Protein AF-A0A2E0M3N0-F1 (afdb_monomer_lite)

pLDDT: mean 85.51, std 13.56, range [45.44, 98.25]

Sequence (105 aa):
MYSADLKRVWWEYHLQNPQVYELVEKFTWEVIESGRTSYSINSIFERIRWHSEIETDGVEFKLSNNHRAYYARLFMHYHPEHQGFFKTKPTKDEIQTRKEIAHAQ

Structure (mmCIF, N/CA/C/O backbone):
data_AF-A0A2E0M3N0-F1
#
_entry.id   AF-A0A2E0M3N0-F1
#
loop_
_atom_site.group_PDB
_atom_site.id
_atom_site.type_symbol
_atom_site.label_atom_id
_atom_site.label_alt_id
_atom_site.label_comp_id
_atom_site.label_asym_id
_atom_site.label_entity_id
_atom_site.label_seq_id
_atom_site.pdbx_PDB_ins_code
_atom_site.Cartn_x
_atom_site.Cartn_y
_atom_site.Cartn_z
_atom_site.occupancy
_atom_site.B_iso_or_equiv
_atom_site.auth_seq_id
_atom_site.auth_comp_id
_atom_site.auth_asym_id
_atom_site.auth_atom_id
_atom_site.pdbx_PDB_model_num
ATOM 1 N N . MET A 1 1 ? 0.998 20.755 -11.989 1.00 45.44 1 MET A N 1
ATOM 2 C CA . MET A 1 1 ? 0.607 19.812 -13.052 1.00 45.44 1 MET A CA 1
ATOM 3 C C . MET A 1 1 ? 1.389 18.519 -12.848 1.00 45.44 1 MET A C 1
ATOM 5 O O . MET A 1 1 ? 2.484 18.473 -13.361 1.00 45.44 1 MET A O 1
ATOM 9 N N . TYR A 1 2 ? 0.953 17.573 -11.994 1.00 54.06 2 TYR A N 1
ATOM 10 C CA . TYR A 1 2 ? 1.733 16.329 -11.750 1.00 54.06 2 TYR A CA 1
ATOM 11 C C . TYR A 1 2 ? 0.962 15.137 -11.128 1.00 54.06 2 TYR A C 1
ATOM 13 O O . TYR A 1 2 ? 1.560 14.095 -10.894 1.00 54.06 2 TYR A O 1
ATOM 21 N N . SER A 1 3 ? -0.323 15.240 -10.780 1.00 56.03 3 SER A N 1
ATOM 22 C CA . SER A 1 3 ? -1.021 14.204 -9.989 1.00 56.03 3 SER A CA 1
ATOM 23 C C . SER A 1 3 ? -1.763 13.153 -10.823 1.00 56.03 3 SER A C 1
ATOM 25 O O . SER A 1 3 ? -1.617 11.962 -10.542 1.00 56.03 3 SER A O 1
ATOM 27 N N . ALA A 1 4 ? -2.455 13.563 -11.891 1.00 61.50 4 ALA A N 1
ATOM 28 C CA . ALA A 1 4 ? -3.070 12.646 -12.858 1.00 61.50 4 ALA A CA 1
ATOM 29 C C . ALA A 1 4 ? -2.033 11.694 -13.486 1.00 61.50 4 ALA A C 1
ATOM 31 O O . ALA A 1 4 ? -2.294 10.500 -13.655 1.00 61.50 4 ALA A O 1
ATOM 32 N N . ASP A 1 5 ? -0.821 12.200 -13.725 1.00 81.38 5 ASP A N 1
ATOM 33 C CA . ASP A 1 5 ? 0.288 11.415 -14.263 1.00 81.38 5 ASP A CA 1
ATOM 34 C C . ASP A 1 5 ? 0.724 10.304 -13.302 1.00 81.38 5 ASP A C 1
ATOM 36 O O . ASP A 1 5 ? 0.984 9.187 -13.735 1.00 81.38 5 ASP A O 1
ATOM 40 N N . LEU A 1 6 ? 0.730 10.545 -11.985 1.00 84.81 6 LEU A N 1
ATOM 41 C CA . LEU A 1 6 ? 1.154 9.532 -11.009 1.00 84.81 6 LEU A CA 1
ATOM 42 C C . LEU A 1 6 ? 0.195 8.345 -10.936 1.00 84.81 6 LEU A C 1
ATOM 44 O O . LEU A 1 6 ? 0.651 7.213 -10.784 1.00 84.81 6 LEU A O 1
ATOM 48 N N . LYS A 1 7 ? -1.119 8.588 -11.028 1.00 87.81 7 LYS A N 1
ATOM 49 C CA . LYS A 1 7 ? -2.108 7.501 -11.052 1.00 87.81 7 LYS A CA 1
ATOM 50 C C . LYS A 1 7 ? -1.949 6.665 -12.319 1.00 87.81 7 LYS A C 1
ATOM 52 O O . LYS A 1 7 ? -1.985 5.442 -12.239 1.00 87.81 7 LYS A O 1
ATOM 57 N N . ARG A 1 8 ? -1.748 7.316 -13.468 1.00 90.50 8 ARG A N 1
ATOM 58 C CA . ARG A 1 8 ? -1.531 6.636 -14.749 1.00 90.50 8 ARG A CA 1
ATOM 59 C C . ARG A 1 8 ? -0.244 5.811 -14.744 1.00 90.50 8 ARG A C 1
ATOM 61 O O . ARG A 1 8 ? -0.300 4.627 -15.049 1.00 90.50 8 ARG A O 1
ATOM 68 N N . VAL A 1 9 ? 0.873 6.405 -14.322 1.00 90.50 9 VAL A N 1
ATOM 69 C CA . VAL A 1 9 ? 2.173 5.721 -14.199 1.00 90.50 9 VAL A CA 1
ATOM 70 C C . VAL A 1 9 ? 2.073 4.519 -13.261 1.00 90.50 9 VAL A C 1
ATOM 72 O O . VAL A 1 9 ? 2.573 3.443 -13.578 1.00 90.50 9 VAL A O 1
ATOM 75 N N . TRP A 1 10 ? 1.388 4.672 -12.124 1.00 93.06 10 TRP A N 1
ATOM 76 C CA . TRP A 1 10 ? 1.136 3.551 -11.223 1.00 93.06 10 TRP A CA 1
ATOM 77 C C . TRP A 1 10 ? 0.306 2.449 -11.888 1.00 93.06 10 TRP A C 1
ATOM 79 O O . TRP A 1 10 ? 0.639 1.278 -11.737 1.00 93.06 10 TRP A O 1
ATOM 89 N N . TRP A 1 11 ? -0.759 2.807 -12.608 1.00 93.81 11 TRP A N 1
ATOM 90 C CA . TRP A 1 11 ? -1.639 1.833 -13.250 1.00 93.81 11 TRP A CA 1
ATOM 91 C C . TRP A 1 11 ? -0.912 1.031 -14.331 1.00 93.81 11 TRP A C 1
ATOM 93 O O . TRP A 1 11 ? -0.994 -0.192 -14.345 1.00 93.81 11 TRP A O 1
ATOM 103 N N . GLU A 1 12 ? -0.132 1.702 -15.181 1.00 94.19 12 GLU A N 1
ATOM 104 C CA . GLU A 1 12 ? 0.713 1.050 -16.189 1.00 94.19 12 GLU A CA 1
ATOM 105 C C . GLU A 1 12 ? 1.719 0.093 -15.531 1.00 94.19 12 GLU A C 1
ATOM 107 O O . GLU A 1 12 ? 1.849 -1.058 -15.950 1.00 94.19 12 GLU A O 1
ATOM 112 N N . TYR A 1 13 ? 2.363 0.523 -14.441 1.00 93.31 13 TYR A N 1
ATOM 113 C CA . TYR A 1 13 ? 3.257 -0.333 -13.663 1.00 93.31 13 TYR A CA 1
ATOM 114 C C . TYR A 1 13 ? 2.533 -1.544 -13.055 1.00 93.31 13 TYR A C 1
ATOM 116 O O . TYR A 1 13 ? 3.055 -2.655 -13.104 1.00 93.31 13 TYR A O 1
ATOM 124 N N . HIS A 1 14 ? 1.343 -1.344 -12.486 1.00 94.12 14 HIS A N 1
ATOM 125 C CA . HIS A 1 14 ? 0.546 -2.407 -11.876 1.00 94.12 14 HIS A CA 1
ATOM 126 C C . HIS A 1 14 ? 0.134 -3.467 -12.902 1.00 94.12 14 HIS A C 1
ATOM 128 O O . HIS A 1 14 ? 0.294 -4.654 -12.635 1.00 94.12 14 HIS A O 1
ATOM 134 N N . LEU A 1 15 ? -0.310 -3.053 -14.093 1.00 93.50 15 LEU A N 1
ATOM 135 C CA . LEU A 1 15 ? -0.673 -3.974 -15.174 1.00 93.50 15 LEU A CA 1
ATOM 136 C C . LEU A 1 15 ? 0.512 -4.826 -15.651 1.00 93.50 15 LEU A C 1
ATOM 138 O O . LEU A 1 15 ? 0.324 -5.977 -16.033 1.00 93.50 15 LEU A O 1
ATOM 142 N N . GLN A 1 16 ? 1.727 -4.277 -15.621 1.00 92.56 16 GLN A N 1
ATOM 143 C CA . GLN A 1 16 ? 2.947 -5.013 -15.967 1.00 92.56 16 GLN A CA 1
ATOM 144 C C . GLN A 1 16 ? 3.454 -5.910 -14.829 1.00 92.56 16 GLN A C 1
ATOM 146 O O . GLN A 1 16 ? 4.205 -6.846 -15.083 1.00 92.56 16 GLN A O 1
ATOM 151 N N . ASN A 1 17 ? 3.070 -5.625 -13.581 1.00 91.56 17 ASN A N 1
ATOM 152 C CA . ASN A 1 17 ? 3.575 -6.297 -12.382 1.00 91.56 17 ASN A CA 1
ATOM 153 C C . ASN A 1 17 ? 2.418 -6.682 -11.434 1.00 91.56 17 ASN A C 1
ATOM 155 O O . ASN A 1 17 ? 2.385 -6.211 -10.290 1.00 91.56 17 ASN A O 1
ATOM 159 N N . PRO A 1 18 ? 1.456 -7.522 -11.869 1.00 93.00 18 PRO A N 1
ATOM 160 C CA . PRO A 1 18 ? 0.286 -7.874 -11.056 1.00 93.00 18 PRO A CA 1
ATOM 161 C C . PRO A 1 18 ? 0.665 -8.571 -9.739 1.00 93.00 18 PRO A C 1
ATOM 163 O O . PRO A 1 18 ? 0.028 -8.329 -8.716 1.00 93.00 18 PRO A O 1
ATOM 166 N N . GLN A 1 19 ? 1.774 -9.319 -9.731 1.00 91.94 19 GLN A N 1
ATOM 167 C CA . GLN A 1 19 ? 2.326 -10.005 -8.554 1.00 91.94 19 GLN A CA 1
ATOM 168 C C . GLN A 1 19 ? 2.615 -9.064 -7.375 1.00 91.94 19 GLN A C 1
ATOM 170 O O . GLN A 1 19 ? 2.528 -9.464 -6.217 1.00 91.94 19 GLN A O 1
ATOM 175 N N . VAL A 1 20 ? 2.908 -7.784 -7.638 1.00 93.31 20 VAL A N 1
ATOM 176 C CA . VAL A 1 20 ? 3.079 -6.796 -6.563 1.00 93.31 20 VAL A CA 1
ATOM 177 C C . VAL A 1 20 ? 1.787 -6.652 -5.763 1.00 93.31 20 VAL A C 1
ATOM 179 O O . VAL A 1 20 ? 1.842 -6.556 -4.539 1.00 93.31 20 VAL A O 1
ATOM 182 N N . TYR A 1 21 ? 0.626 -6.650 -6.426 1.00 96.19 21 TYR A N 1
ATOM 183 C CA . TYR A 1 21 ? -0.655 -6.598 -5.725 1.00 96.19 21 TYR A CA 1
ATOM 184 C C . TYR A 1 21 ? -0.942 -7.894 -4.970 1.00 96.19 21 TYR A C 1
ATOM 186 O O . TYR A 1 21 ? -1.367 -7.819 -3.823 1.00 96.19 21 TYR A O 1
ATOM 194 N N . GLU A 1 22 ? -0.651 -9.054 -5.560 1.00 95.00 22 GLU A N 1
ATOM 195 C CA . GLU A 1 22 ? -0.821 -10.354 -4.892 1.00 95.00 22 GLU A CA 1
ATOM 196 C C . GLU A 1 22 ? -0.041 -10.404 -3.569 1.00 95.00 22 GLU A C 1
ATOM 198 O O . GLU A 1 22 ? -0.571 -10.815 -2.538 1.00 95.00 22 GLU A O 1
ATOM 203 N N . LEU A 1 23 ? 1.197 -9.895 -3.561 1.00 95.19 23 LEU A N 1
ATOM 204 C CA . LEU A 1 23 ? 2.008 -9.792 -2.347 1.00 95.19 23 LEU A CA 1
ATOM 205 C C . LEU A 1 23 ? 1.465 -8.751 -1.359 1.00 95.19 23 LEU A C 1
ATOM 207 O O . LEU A 1 23 ? 1.470 -8.997 -0.150 1.00 95.19 23 LEU A O 1
ATOM 211 N N . VAL A 1 24 ? 0.981 -7.600 -1.845 1.00 97.06 24 VAL A N 1
ATOM 212 C CA . VAL A 1 24 ? 0.303 -6.610 -0.989 1.00 97.06 24 VAL A CA 1
ATOM 213 C C . VAL A 1 24 ? -0.892 -7.254 -0.299 1.00 97.06 24 VAL A C 1
ATOM 215 O O . VAL A 1 24 ? -1.007 -7.150 0.919 1.00 97.06 24 VAL A O 1
ATOM 218 N N . GLU A 1 25 ? -1.761 -7.920 -1.049 1.00 97.88 25 GLU A N 1
ATOM 219 C CA . GLU A 1 25 ? -2.973 -8.553 -0.540 1.00 97.88 25 GLU A CA 1
ATOM 220 C C . GLU A 1 25 ? -2.638 -9.657 0.464 1.00 97.88 25 GLU A C 1
ATOM 222 O O . GLU A 1 25 ? -3.110 -9.600 1.600 1.00 97.88 25 GLU A O 1
ATOM 227 N N . LYS A 1 26 ? -1.736 -10.578 0.104 1.00 97.19 26 LYS A N 1
ATOM 228 C CA . LYS A 1 26 ? -1.259 -11.649 0.988 1.00 97.19 26 LYS A CA 1
ATOM 229 C C . LYS A 1 26 ? -0.764 -11.107 2.327 1.00 97.19 26 LYS A C 1
ATOM 231 O O . LYS A 1 26 ? -1.256 -11.498 3.382 1.00 97.19 26 LYS A O 1
ATOM 236 N N . PHE A 1 27 ? 0.183 -10.171 2.308 1.00 97.06 27 PHE A N 1
ATOM 237 C CA . PHE A 1 27 ? 0.746 -9.641 3.550 1.00 97.06 27 PHE A CA 1
ATOM 238 C C . PHE A 1 27 ? -0.236 -8.771 4.328 1.00 97.06 27 PHE A C 1
ATOM 240 O O . PHE A 1 27 ? -0.085 -8.625 5.540 1.00 97.06 27 PHE A O 1
ATOM 247 N N . THR A 1 28 ? -1.233 -8.191 3.665 1.00 98.12 28 THR A N 1
ATOM 248 C CA . THR A 1 28 ? -2.305 -7.467 4.348 1.00 98.12 28 THR A CA 1
ATOM 249 C C . THR A 1 28 ? -3.204 -8.428 5.116 1.00 98.12 28 THR A C 1
ATOM 251 O O . THR A 1 28 ? -3.492 -8.163 6.283 1.00 98.12 28 THR A O 1
ATOM 254 N N . TRP A 1 29 ? -3.571 -9.562 4.517 1.00 98.25 29 TRP A N 1
ATOM 255 C CA . TRP A 1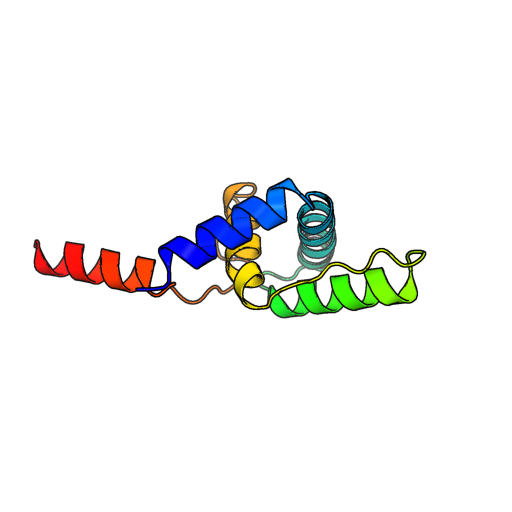 29 ? -4.348 -10.603 5.191 1.00 98.25 29 TRP A CA 1
ATOM 256 C C . TRP A 1 29 ? -3.633 -11.160 6.412 1.00 98.25 29 TRP A C 1
ATOM 258 O O . TRP A 1 29 ? -4.223 -11.180 7.484 1.00 98.25 29 TRP A O 1
ATOM 268 N N . GLU A 1 30 ? -2.342 -11.469 6.313 1.00 97.69 30 GLU A N 1
ATOM 269 C CA . GLU A 1 30 ? -1.574 -11.936 7.476 1.00 97.69 30 GLU A CA 1
ATOM 270 C C . GLU A 1 30 ? -1.590 -10.922 8.640 1.00 97.69 30 GLU A C 1
ATOM 272 O O . GLU A 1 30 ? -1.619 -11.278 9.819 1.00 97.69 30 GLU A O 1
ATOM 277 N N . VAL A 1 31 ? -1.596 -9.624 8.323 1.00 97.56 31 VAL A N 1
ATOM 278 C CA . VAL A 1 31 ? -1.702 -8.559 9.327 1.00 97.56 31 VAL A CA 1
ATOM 279 C C . VAL A 1 31 ? -3.118 -8.492 9.912 1.00 97.56 31 VAL A C 1
ATOM 281 O O . VAL A 1 31 ? -3.249 -8.316 11.126 1.00 97.56 31 VAL A O 1
ATOM 284 N N . ILE A 1 32 ? -4.164 -8.647 9.099 1.00 97.44 32 ILE A N 1
ATOM 285 C CA . ILE A 1 32 ? -5.565 -8.691 9.554 1.00 97.44 32 ILE A CA 1
ATOM 286 C C . ILE A 1 32 ? -5.794 -9.902 10.466 1.00 97.44 32 ILE A C 1
ATOM 288 O O . ILE A 1 32 ? -6.312 -9.748 11.572 1.00 97.44 32 ILE A O 1
ATOM 292 N N . GLU A 1 33 ? -5.334 -11.082 10.056 1.00 97.56 33 GLU A N 1
ATOM 293 C CA . GLU A 1 33 ? -5.431 -12.338 10.808 1.00 97.56 33 GLU A CA 1
ATOM 294 C C . GLU A 1 33 ? -4.665 -12.282 12.137 1.00 97.56 33 GLU A C 1
ATOM 296 O O . GLU A 1 33 ? -5.070 -12.909 13.114 1.00 97.56 33 GLU A O 1
ATOM 301 N N . SER A 1 34 ? -3.619 -11.452 12.231 1.00 97.19 34 SER A N 1
ATOM 302 C CA . SER A 1 34 ? -2.936 -11.169 13.504 1.00 97.19 34 SER A CA 1
ATOM 303 C C . SER A 1 34 ? -3.763 -10.331 14.499 1.00 97.19 34 SER A C 1
ATOM 305 O O . SER A 1 34 ? -3.296 -10.042 15.602 1.00 97.19 34 SER A O 1
ATOM 307 N N . GLY A 1 35 ? -4.976 -9.906 14.126 1.00 96.88 35 GLY A N 1
ATOM 308 C CA . GLY A 1 35 ? -5.896 -9.133 14.964 1.00 96.88 35 GLY A CA 1
ATOM 309 C C . GLY A 1 35 ? -5.685 -7.617 14.915 1.00 96.88 35 GLY A C 1
ATOM 310 O O . GLY A 1 35 ? -6.244 -6.884 15.735 1.00 96.88 35 GLY A O 1
ATOM 311 N N . ARG A 1 36 ? -4.874 -7.104 13.981 1.00 95.50 36 ARG A N 1
ATOM 312 C CA . ARG A 1 36 ? -4.677 -5.654 13.832 1.00 95.50 36 ARG A CA 1
ATOM 313 C C . ARG A 1 36 ? -5.853 -5.032 13.091 1.00 95.50 36 ARG A C 1
ATOM 315 O O . ARG A 1 36 ? -6.304 -5.538 12.076 1.00 95.50 36 ARG A O 1
ATOM 322 N N . THR A 1 37 ? -6.289 -3.870 13.564 1.00 93.50 37 THR A N 1
ATOM 323 C CA . THR A 1 37 ? -7.413 -3.117 12.982 1.00 93.50 37 THR A CA 1
ATOM 324 C C . THR A 1 37 ? -6.974 -1.991 12.047 1.00 93.50 37 THR A C 1
ATOM 326 O O . THR A 1 37 ? -7.789 -1.420 11.330 1.00 93.50 37 THR A O 1
ATOM 329 N N . SER A 1 38 ? -5.685 -1.643 12.050 1.00 95.00 38 SER A N 1
ATOM 330 C CA . SER A 1 38 ? -5.098 -0.721 11.078 1.00 95.00 38 SER A CA 1
ATOM 331 C C . SER A 1 38 ? -3.614 -0.994 10.891 1.00 95.00 38 SER A C 1
ATOM 333 O O . SER A 1 38 ? -2.938 -1.476 11.810 1.00 95.00 38 SER A O 1
ATOM 335 N N . TYR A 1 39 ? -3.094 -0.656 9.713 1.00 96.19 39 TYR A N 1
ATOM 336 C CA . TYR A 1 39 ? -1.684 -0.851 9.409 1.00 96.19 39 TYR A CA 1
ATOM 337 C C . TYR A 1 39 ? -1.140 0.153 8.392 1.00 96.19 39 TYR A C 1
ATOM 339 O O . TYR A 1 39 ? -1.869 0.926 7.766 1.00 96.19 39 TYR A O 1
ATOM 347 N N . SER A 1 40 ? 0.185 0.178 8.263 1.00 95.06 40 SER A N 1
ATOM 348 C CA . SER A 1 40 ? 0.887 1.060 7.336 1.00 95.06 40 SER A CA 1
ATOM 349 C C . SER A 1 40 ? 1.191 0.322 6.042 1.00 95.06 40 SER A C 1
ATOM 351 O O . SER A 1 40 ? 1.909 -0.676 6.046 1.00 95.06 40 SER A O 1
ATOM 353 N N . ILE A 1 41 ? 0.734 0.866 4.912 1.00 96.06 41 ILE A N 1
ATOM 354 C CA . ILE A 1 41 ? 1.101 0.331 3.595 1.00 96.06 41 ILE A CA 1
ATOM 355 C C . ILE A 1 41 ? 2.614 0.409 3.344 1.00 96.06 41 ILE A C 1
ATOM 357 O O . ILE A 1 41 ? 3.164 -0.396 2.602 1.00 96.06 41 ILE A O 1
ATOM 361 N N . ASN A 1 42 ? 3.317 1.337 4.006 1.00 95.00 42 ASN A N 1
ATOM 362 C CA . ASN A 1 42 ? 4.776 1.393 3.941 1.00 95.00 42 ASN A CA 1
ATOM 363 C C . ASN A 1 42 ? 5.396 0.111 4.502 1.00 95.00 42 ASN A C 1
ATOM 365 O O . ASN A 1 42 ? 6.297 -0.429 3.879 1.00 95.00 42 ASN A O 1
ATOM 369 N N . SER A 1 43 ? 4.889 -0.390 5.632 1.00 95.19 43 SER A N 1
ATOM 370 C CA . SER A 1 43 ? 5.398 -1.610 6.267 1.00 95.19 43 SER A CA 1
ATOM 371 C C . SER A 1 43 ? 5.169 -2.844 5.394 1.00 95.19 43 SER A C 1
ATOM 373 O O . SER A 1 43 ? 6.062 -3.677 5.286 1.00 95.19 43 SER A O 1
ATOM 375 N N . ILE A 1 44 ? 4.022 -2.921 4.708 1.00 96.38 44 ILE A N 1
ATOM 376 C CA . ILE A 1 44 ? 3.762 -3.966 3.707 1.00 96.38 44 ILE A CA 1
ATOM 377 C C . ILE A 1 44 ? 4.777 -3.876 2.562 1.00 96.38 44 ILE A C 1
ATOM 379 O O . ILE A 1 44 ? 5.381 -4.875 2.198 1.00 96.38 4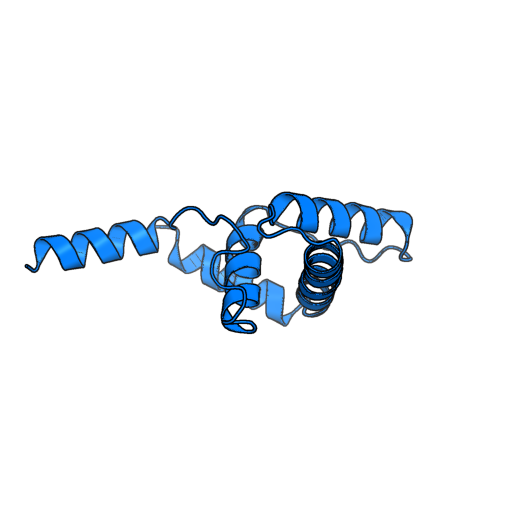4 ILE A O 1
ATOM 383 N N . PHE A 1 45 ? 5.033 -2.677 2.036 1.00 94.62 45 PHE A N 1
ATOM 384 C CA . PHE A 1 45 ? 6.000 -2.479 0.953 1.00 94.62 45 PHE A CA 1
ATOM 385 C C . PHE A 1 45 ? 7.434 -2.823 1.344 1.00 94.62 45 PHE A C 1
ATOM 387 O O . PHE A 1 45 ? 8.140 -3.424 0.540 1.00 94.62 45 PHE A O 1
ATOM 394 N N . GLU A 1 4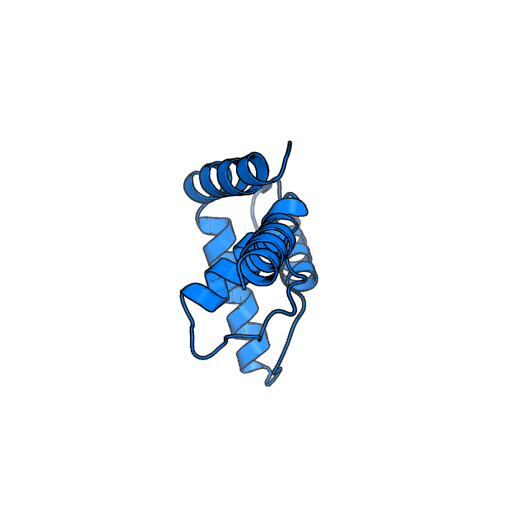6 ? 7.871 -2.458 2.552 1.00 93.81 46 GLU A N 1
ATOM 395 C CA . GLU A 1 46 ? 9.191 -2.880 3.028 1.00 93.81 46 GLU A CA 1
ATOM 396 C C . GLU A 1 46 ? 9.260 -4.406 3.137 1.00 93.81 46 GLU A C 1
ATOM 398 O O . GLU A 1 46 ? 10.244 -4.998 2.712 1.00 93.81 46 GLU A O 1
ATOM 403 N N . ARG A 1 47 ? 8.194 -5.065 3.611 1.00 93.12 47 ARG A N 1
ATOM 404 C CA . ARG A 1 47 ? 8.135 -6.531 3.654 1.00 93.12 47 ARG A CA 1
ATOM 405 C C . ARG A 1 47 ? 8.235 -7.166 2.265 1.00 93.12 47 ARG A C 1
ATOM 407 O O . ARG A 1 47 ? 8.933 -8.161 2.117 1.00 93.12 47 ARG A O 1
ATOM 414 N N . ILE A 1 48 ? 7.589 -6.585 1.253 1.00 92.06 48 ILE A N 1
ATOM 415 C CA . ILE A 1 48 ? 7.705 -7.052 -0.139 1.00 92.06 48 ILE A CA 1
ATOM 416 C C . ILE A 1 48 ? 9.143 -6.929 -0.639 1.00 92.06 48 ILE A C 1
ATOM 418 O O . ILE A 1 48 ? 9.617 -7.849 -1.298 1.00 92.06 48 ILE A O 1
ATOM 422 N N . ARG A 1 49 ? 9.847 -5.837 -0.318 1.00 88.56 49 ARG A N 1
ATOM 423 C CA . ARG A 1 49 ? 11.261 -5.677 -0.695 1.00 88.56 49 ARG A CA 1
ATOM 424 C C . ARG A 1 49 ? 12.124 -6.766 -0.075 1.00 88.56 49 ARG A C 1
ATOM 426 O O . ARG A 1 49 ? 12.792 -7.474 -0.814 1.00 88.56 49 ARG A O 1
ATOM 433 N N . TRP A 1 50 ? 12.004 -6.979 1.236 1.00 86.94 50 TRP A N 1
ATOM 434 C CA . TRP A 1 50 ? 12.708 -8.063 1.927 1.00 86.94 50 TRP A CA 1
ATOM 435 C C . TRP A 1 50 ? 12.405 -9.438 1.320 1.00 86.94 50 TRP A C 1
ATOM 437 O O . TRP A 1 50 ? 13.324 -10.210 1.074 1.00 86.94 50 TRP A O 1
ATOM 447 N N . HIS A 1 51 ? 11.133 -9.725 1.031 1.00 82.00 51 HIS A N 1
ATOM 448 C CA . HIS A 1 51 ? 10.723 -10.979 0.396 1.00 82.00 51 HIS A CA 1
ATOM 449 C C . HIS A 1 51 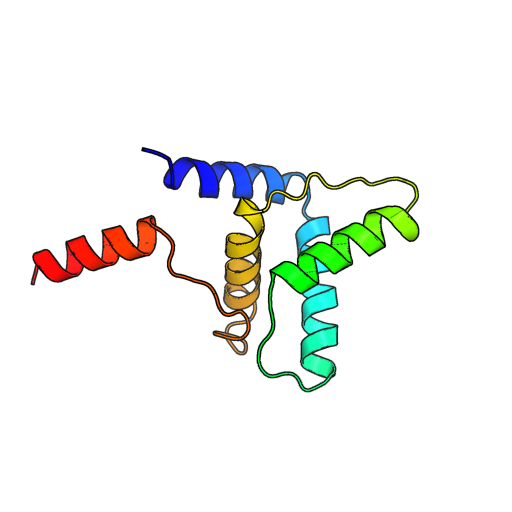? 11.343 -11.139 -1.001 1.00 82.00 51 HIS A C 1
ATOM 451 O O . HIS A 1 51 ? 11.888 -12.190 -1.318 1.00 82.00 51 HIS A O 1
ATOM 457 N N . SER A 1 52 ? 11.322 -10.076 -1.808 1.00 76.62 52 SER A N 1
ATOM 458 C CA . SER A 1 52 ? 11.836 -10.097 -3.183 1.00 76.62 52 SER A CA 1
ATOM 459 C C . SER A 1 52 ? 13.363 -10.240 -3.236 1.00 76.62 52 SER A C 1
ATOM 461 O O . SER A 1 52 ? 13.881 -10.927 -4.112 1.00 76.62 52 SER A O 1
ATOM 463 N N . GLU A 1 53 ? 14.071 -9.608 -2.293 1.00 64.94 53 GLU A N 1
ATOM 464 C CA . GLU A 1 53 ? 15.538 -9.607 -2.192 1.00 64.94 53 GLU A CA 1
ATOM 465 C C . GLU A 1 53 ? 16.113 -10.912 -1.617 1.00 64.94 53 GLU A C 1
ATOM 467 O O . GLU A 1 53 ? 17.215 -11.302 -1.997 1.00 64.94 53 GLU A O 1
ATOM 472 N N . ILE A 1 54 ? 15.403 -11.568 -0.690 1.00 59.50 54 ILE A N 1
ATOM 473 C CA . ILE A 1 54 ? 15.941 -12.693 0.097 1.00 59.50 54 ILE A CA 1
ATOM 474 C C . ILE A 1 54 ? 15.300 -14.043 -0.255 1.00 59.50 54 ILE A C 1
ATOM 476 O O . ILE A 1 54 ? 15.975 -15.066 -0.164 1.00 59.50 54 ILE A O 1
ATOM 480 N N . GLU A 1 55 ? 14.016 -14.079 -0.630 1.00 59.94 55 GLU A N 1
ATOM 481 C CA . GLU A 1 55 ? 13.244 -15.332 -0.744 1.00 59.94 55 GLU A CA 1
ATOM 482 C C . GLU A 1 55 ? 12.955 -15.768 -2.192 1.00 59.94 55 GLU A C 1
ATOM 484 O O . GLU A 1 55 ? 12.581 -16.919 -2.417 1.00 59.94 55 GLU A O 1
ATOM 489 N N . THR A 1 56 ? 13.157 -14.895 -3.182 1.00 59.28 56 THR A N 1
ATOM 490 C CA . THR A 1 56 ? 12.988 -15.208 -4.614 1.00 59.28 56 THR A CA 1
ATOM 491 C C . THR A 1 56 ? 14.290 -15.028 -5.386 1.00 59.28 56 THR A C 1
ATOM 493 O O . THR A 1 56 ? 15.047 -14.108 -5.093 1.00 59.28 56 THR A O 1
ATOM 496 N N . ASP A 1 57 ? 14.518 -15.862 -6.409 1.00 59.28 57 ASP A N 1
ATOM 497 C CA . ASP A 1 57 ? 15.682 -15.840 -7.316 1.00 59.28 57 ASP A CA 1
ATOM 498 C C . ASP A 1 57 ? 15.747 -14.563 -8.199 1.00 59.28 57 ASP A C 1
ATOM 500 O O . ASP A 1 57 ? 15.743 -14.624 -9.429 1.00 59.28 57 ASP A O 1
ATOM 504 N N . GLY A 1 58 ? 15.798 -13.375 -7.589 1.00 56.84 58 GLY A N 1
ATOM 505 C CA . GLY A 1 58 ? 16.177 -12.123 -8.249 1.00 56.84 58 GLY A CA 1
ATOM 506 C C . GLY A 1 58 ? 15.068 -11.341 -8.961 1.00 56.84 58 GLY A C 1
ATOM 507 O O . GLY A 1 58 ? 15.383 -10.499 -9.804 1.00 56.84 58 GLY A O 1
ATOM 508 N N . VAL A 1 59 ? 13.783 -11.559 -8.653 1.00 63.72 59 VAL A N 1
ATOM 509 C CA . VAL A 1 59 ? 12.709 -10.690 -9.178 1.00 63.72 59 VAL A CA 1
ATOM 510 C C . VAL A 1 59 ? 12.691 -9.369 -8.400 1.00 63.72 59 VAL A C 1
ATOM 512 O O . VAL A 1 59 ? 11.985 -9.215 -7.408 1.00 63.72 59 VAL A O 1
ATOM 515 N N . GLU A 1 60 ? 13.480 -8.391 -8.846 1.00 70.50 60 GLU A N 1
ATOM 516 C CA . GLU A 1 60 ? 13.536 -7.068 -8.219 1.00 70.50 60 GLU A CA 1
ATOM 517 C C . GLU A 1 60 ? 12.409 -6.159 -8.739 1.00 70.50 60 GLU A C 1
ATOM 519 O O . GLU A 1 60 ? 12.464 -5.590 -9.835 1.00 70.50 60 GLU A O 1
ATOM 524 N N . PHE A 1 61 ? 11.358 -5.977 -7.937 1.00 80.00 61 PHE A N 1
ATOM 525 C CA . PHE A 1 61 ? 10.323 -4.995 -8.247 1.00 80.00 61 PHE A CA 1
ATOM 526 C C . PHE A 1 61 ? 10.823 -3.574 -7.965 1.00 80.00 61 PHE A C 1
ATOM 528 O O . PHE A 1 61 ? 11.129 -3.215 -6.826 1.00 80.00 61 PHE A O 1
ATOM 535 N N . LYS A 1 62 ? 10.785 -2.691 -8.972 1.00 83.81 62 LYS A N 1
ATOM 536 C CA . LYS A 1 62 ? 11.044 -1.249 -8.793 1.00 83.81 62 LYS A CA 1
ATOM 537 C C . LYS A 1 62 ? 9.887 -0.541 -8.064 1.00 83.81 62 LYS A C 1
ATOM 539 O O . LYS A 1 62 ? 9.143 0.256 -8.643 1.00 83.81 62 LYS A O 1
ATOM 544 N N . LEU A 1 63 ? 9.725 -0.827 -6.772 1.00 85.19 63 LEU A N 1
ATOM 545 C CA . LEU A 1 63 ? 8.635 -0.327 -5.933 1.00 85.19 63 LEU A CA 1
ATOM 546 C C . LEU A 1 63 ? 8.814 1.155 -5.579 1.00 85.19 63 LEU A C 1
ATOM 548 O O . LEU A 1 63 ? 9.452 1.515 -4.584 1.00 85.19 63 LEU A O 1
ATOM 552 N N . SER A 1 64 ? 8.187 2.021 -6.373 1.00 87.94 64 SER A N 1
ATOM 553 C CA . SER A 1 64 ? 8.115 3.462 -6.119 1.00 87.94 64 SER A CA 1
ATOM 554 C C . SER A 1 64 ? 7.273 3.796 -4.882 1.00 87.94 64 SER A C 1
ATOM 556 O O . SER A 1 64 ? 6.163 3.293 -4.700 1.00 87.94 64 SER A O 1
ATOM 558 N N . ASN A 1 65 ? 7.749 4.738 -4.062 1.00 86.94 65 ASN A N 1
ATOM 559 C CA . ASN A 1 65 ? 7.006 5.234 -2.896 1.00 86.94 65 ASN A CA 1
ATOM 560 C C . ASN A 1 65 ? 5.663 5.877 -3.282 1.00 86.94 65 ASN A C 1
ATOM 562 O O . ASN A 1 65 ? 4.708 5.818 -2.509 1.00 86.94 65 ASN A O 1
ATOM 566 N N . ASN A 1 66 ? 5.563 6.431 -4.494 1.00 87.50 66 ASN A N 1
ATOM 567 C CA . ASN A 1 66 ? 4.331 7.045 -4.993 1.00 87.50 66 ASN A CA 1
ATOM 568 C C . ASN A 1 66 ? 3.225 6.010 -5.263 1.00 87.50 66 ASN A C 1
ATOM 570 O O . ASN A 1 66 ? 2.048 6.359 -5.238 1.00 87.50 66 ASN A O 1
ATOM 574 N N . HIS A 1 67 ? 3.581 4.740 -5.480 1.00 91.06 67 HIS A N 1
ATOM 575 C CA . HIS A 1 67 ? 2.624 3.668 -5.770 1.00 91.06 67 HIS A CA 1
ATOM 576 C C . HIS A 1 67 ? 1.891 3.182 -4.516 1.00 91.06 67 HIS A C 1
ATOM 578 O O . HIS A 1 67 ? 0.741 2.755 -4.594 1.00 91.06 67 HIS A O 1
ATOM 584 N N . ARG A 1 68 ? 2.525 3.293 -3.344 1.00 92.94 68 ARG A N 1
ATOM 585 C CA . ARG A 1 68 ? 2.029 2.744 -2.071 1.00 92.94 68 ARG A CA 1
ATOM 586 C C . ARG A 1 68 ? 0.600 3.172 -1.768 1.00 92.94 68 ARG A C 1
ATOM 588 O O . ARG A 1 68 ? -0.261 2.351 -1.483 1.00 92.94 68 ARG A O 1
ATOM 595 N N . ALA A 1 69 ? 0.328 4.469 -1.875 1.00 92.31 69 ALA A N 1
ATOM 596 C CA . ALA A 1 69 ? -0.984 5.006 -1.543 1.00 92.31 69 ALA A CA 1
ATOM 597 C C . ALA A 1 69 ? -2.082 4.541 -2.520 1.00 92.31 69 ALA A C 1
ATOM 599 O O . ALA A 1 69 ? -3.251 4.499 -2.142 1.00 92.31 69 ALA A O 1
ATOM 600 N N . TYR A 1 70 ? -1.729 4.192 -3.760 1.00 94.12 70 TYR A N 1
ATOM 601 C CA . TYR A 1 70 ? -2.672 3.608 -4.713 1.00 94.12 70 TYR A CA 1
ATOM 602 C C . TYR A 1 70 ? -2.933 2.135 -4.419 1.00 94.12 70 TYR A C 1
ATOM 604 O O . TYR A 1 70 ? -4.088 1.734 -4.426 1.00 94.12 70 TYR A O 1
ATOM 612 N N . TYR A 1 71 ? -1.911 1.364 -4.048 1.00 96.56 71 TYR A N 1
ATOM 613 C CA . TYR A 1 71 ? -2.094 -0.023 -3.619 1.00 96.56 71 TYR A CA 1
ATOM 614 C C . TYR A 1 71 ? -2.926 -0.150 -2.336 1.00 96.56 71 TYR A C 1
ATOM 616 O O . TYR A 1 71 ? -3.806 -1.000 -2.267 1.00 96.56 71 TYR A O 1
ATOM 624 N N . ALA A 1 72 ? -2.738 0.751 -1.366 1.00 96.19 72 ALA A N 1
ATOM 625 C CA . ALA A 1 72 ? -3.609 0.832 -0.191 1.00 96.19 72 ALA A CA 1
ATOM 626 C C . ALA A 1 72 ? -5.080 1.067 -0.574 1.00 96.19 72 ALA A C 1
ATOM 628 O O . ALA A 1 72 ? -5.979 0.418 -0.045 1.00 96.19 72 ALA A O 1
ATOM 629 N N . ARG A 1 73 ? -5.326 2.002 -1.504 1.00 94.94 73 ARG A N 1
ATOM 630 C CA . ARG A 1 73 ? -6.673 2.290 -2.013 1.00 94.94 73 ARG A CA 1
ATOM 631 C C . ARG A 1 73 ? -7.254 1.129 -2.814 1.00 94.94 73 ARG A C 1
ATOM 633 O O . ARG A 1 73 ? -8.438 0.865 -2.671 1.00 94.94 73 ARG A O 1
ATOM 640 N N . LEU A 1 74 ? -6.440 0.449 -3.619 1.00 96.38 74 LEU A N 1
ATOM 641 C CA . LEU A 1 74 ? -6.858 -0.703 -4.414 1.00 96.38 74 LEU A CA 1
ATOM 642 C C . LEU A 1 74 ? -7.295 -1.864 -3.517 1.00 96.38 74 LEU A C 1
ATOM 644 O O . LEU A 1 74 ? -8.375 -2.400 -3.726 1.00 96.38 74 LEU A O 1
ATOM 648 N N . PHE A 1 75 ? -6.521 -2.171 -2.470 1.00 97.88 75 PHE A N 1
ATOM 649 C CA . PHE A 1 75 ? -6.909 -3.178 -1.481 1.00 97.88 75 PHE A CA 1
ATOM 650 C C . PHE A 1 75 ? -8.261 -2.837 -0.844 1.00 97.88 75 PHE A C 1
ATOM 652 O O . PHE A 1 75 ? -9.185 -3.636 -0.892 1.00 97.88 75 PHE A O 1
ATOM 659 N N . MET A 1 76 ? -8.425 -1.619 -0.313 1.00 96.19 76 MET A N 1
ATOM 660 C CA . MET A 1 76 ? -9.699 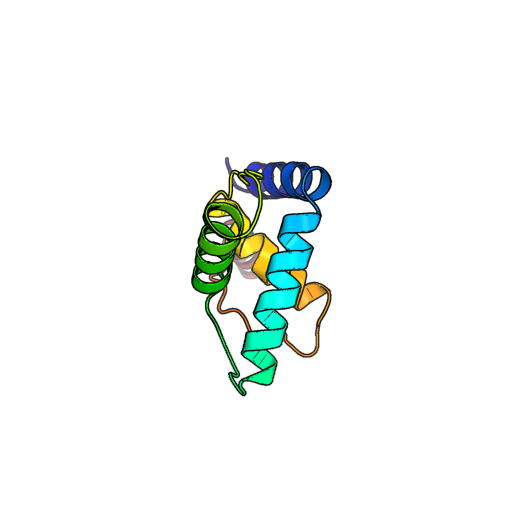-1.226 0.307 1.00 96.19 76 MET A CA 1
ATOM 661 C C . MET A 1 76 ? -10.858 -1.194 -0.707 1.00 96.19 76 MET A C 1
ATOM 663 O O . MET A 1 76 ? -12.008 -1.403 -0.334 1.00 96.19 76 MET A O 1
ATOM 667 N N . HIS A 1 77 ? -10.580 -0.926 -1.986 1.00 96.25 77 HIS A N 1
ATOM 668 C CA . HIS A 1 77 ? -11.585 -0.968 -3.047 1.00 96.25 77 HIS A CA 1
ATOM 669 C C . HIS A 1 77 ? -12.090 -2.392 -3.313 1.00 96.25 77 HIS A C 1
ATOM 671 O O . HIS A 1 77 ? -13.297 -2.569 -3.454 1.00 96.25 77 HIS A O 1
ATOM 677 N N . TYR A 1 78 ? -11.195 -3.383 -3.357 1.00 97.56 78 TYR A N 1
ATOM 678 C CA . TYR A 1 78 ? -11.569 -4.790 -3.533 1.00 97.56 78 TYR A CA 1
ATOM 679 C C . TYR A 1 78 ? -12.090 -5.454 -2.256 1.00 97.56 78 TYR A C 1
ATOM 681 O O . TYR A 1 78 ? -12.863 -6.400 -2.361 1.00 97.56 78 TYR A O 1
ATOM 689 N N . HIS A 1 79 ? -11.758 -4.904 -1.084 1.00 97.25 79 HIS A N 1
ATOM 690 C CA . HIS A 1 79 ? -12.216 -5.371 0.231 1.00 97.25 79 HIS A CA 1
ATOM 691 C C . HIS A 1 79 ? -12.931 -4.245 1.003 1.00 97.25 79 HIS A C 1
ATOM 693 O O . HIS A 1 79 ? -12.349 -3.656 1.926 1.00 97.25 79 HIS A O 1
ATOM 699 N N . PRO A 1 80 ? -14.171 -3.869 0.622 1.00 96.31 80 PRO A N 1
ATOM 700 C CA . PRO A 1 80 ? -14.903 -2.762 1.241 1.00 96.31 80 PRO A CA 1
ATOM 701 C C . PRO A 1 80 ? -15.134 -2.905 2.755 1.00 96.31 80 PRO A C 1
ATOM 703 O O . PRO A 1 80 ? -15.245 -1.905 3.464 1.00 96.31 80 PRO A O 1
ATOM 706 N N . GLU A 1 81 ? -15.174 -4.127 3.277 1.00 96.44 81 GLU A N 1
ATOM 707 C CA . GLU A 1 81 ? -15.247 -4.450 4.706 1.00 96.44 81 GLU A CA 1
ATOM 708 C C . GLU A 1 81 ? -14.008 -3.990 5.494 1.00 96.44 81 GLU A C 1
ATOM 710 O O . GLU A 1 81 ? -14.072 -3.796 6.708 1.00 96.44 81 GLU A O 1
ATOM 715 N N . HIS A 1 82 ? -12.893 -3.753 4.800 1.00 96.12 82 HIS A N 1
ATOM 716 C CA . HIS A 1 82 ? -11.634 -3.266 5.357 1.00 96.12 82 HIS A CA 1
ATOM 717 C C . HIS A 1 82 ? -11.358 -1.798 4.995 1.00 96.12 82 HIS A C 1
ATOM 719 O O . HIS A 1 82 ? -10.219 -1.323 5.069 1.00 96.12 82 HIS A O 1
ATOM 725 N N . GLN A 1 83 ? -12.395 -1.036 4.632 1.00 94.12 83 GLN A N 1
ATOM 726 C CA . GLN A 1 83 ? -12.278 0.407 4.429 1.00 94.12 83 GLN A CA 1
ATOM 727 C C . GLN A 1 83 ? -11.720 1.100 5.677 1.00 94.12 83 GLN A C 1
ATOM 729 O O . GLN A 1 83 ? -12.191 0.919 6.797 1.00 94.12 83 GLN A O 1
ATOM 734 N N . GLY A 1 84 ? -10.683 1.911 5.472 1.00 93.56 84 GLY A N 1
ATOM 735 C CA . GLY A 1 84 ? -9.969 2.598 6.549 1.00 93.56 84 GLY A CA 1
ATOM 736 C C . GLY A 1 84 ? -8.873 1.773 7.234 1.00 93.56 84 GLY A C 1
ATOM 737 O O . GLY A 1 84 ? -8.167 2.325 8.081 1.00 93.56 84 GLY A O 1
ATOM 738 N N . PHE A 1 85 ? -8.663 0.507 6.849 1.00 96.56 85 PHE A N 1
ATOM 739 C CA . PHE A 1 85 ? -7.573 -0.318 7.385 1.00 96.56 85 PHE A CA 1
ATOM 740 C C . PHE A 1 85 ? -6.201 0.331 7.157 1.00 96.56 85 PHE A C 1
ATOM 742 O O . PHE A 1 85 ? -5.376 0.443 8.072 1.00 96.56 85 PHE A O 1
ATOM 749 N N . PHE A 1 86 ? -5.972 0.833 5.941 1.00 96.25 86 PHE A N 1
ATOM 750 C CA . PHE A 1 86 ? -4.811 1.655 5.637 1.00 96.25 86 PHE A CA 1
ATOM 751 C C . PHE A 1 86 ? -5.112 3.129 5.881 1.00 96.25 86 PHE A C 1
ATOM 753 O O . PHE A 1 86 ? -5.969 3.732 5.235 1.00 96.25 86 PHE A O 1
ATOM 760 N N . LYS A 1 87 ? -4.320 3.760 6.752 1.00 87.12 87 LYS A N 1
ATOM 761 C CA . LYS A 1 87 ? -4.384 5.211 6.961 1.00 87.12 87 LYS A CA 1
ATOM 762 C C . LYS A 1 87 ? -3.734 5.939 5.782 1.00 87.12 87 LYS A C 1
ATOM 764 O O . LYS A 1 87 ? -2.533 6.214 5.791 1.00 87.12 87 LYS A O 1
ATOM 769 N N . THR A 1 88 ? -4.518 6.262 4.756 1.00 81.81 88 THR A N 1
ATOM 770 C CA . THR A 1 88 ? -4.057 7.055 3.608 1.00 81.81 88 THR A CA 1
ATOM 771 C C . THR A 1 88 ? -4.291 8.542 3.842 1.00 81.81 88 THR A C 1
ATOM 773 O O . THR A 1 88 ? -5.401 8.957 4.172 1.00 81.81 88 THR A O 1
ATOM 776 N N . LYS A 1 89 ? -3.266 9.373 3.622 1.00 77.94 89 LYS A N 1
ATOM 777 C CA . LYS A 1 89 ? -3.482 10.821 3.509 1.00 77.94 89 LYS A CA 1
ATOM 778 C C . LYS A 1 89 ? -4.226 11.121 2.198 1.00 77.94 89 LYS A C 1
ATOM 780 O O . LYS A 1 89 ? -3.936 10.455 1.195 1.00 77.94 89 LYS A O 1
ATOM 785 N N . PRO A 1 90 ? -5.130 12.117 2.185 1.00 73.81 90 PRO A N 1
ATOM 786 C CA . PRO A 1 90 ? -5.768 12.551 0.955 1.00 73.81 90 PRO A CA 1
ATOM 787 C C . PRO A 1 90 ? -4.724 12.923 -0.100 1.00 73.81 90 PRO A C 1
ATOM 789 O O . PRO A 1 90 ? -3.711 13.555 0.225 1.00 73.81 90 PRO A O 1
ATOM 792 N N . THR A 1 91 ? -4.935 12.529 -1.354 1.00 71.44 91 THR A N 1
ATOM 793 C CA . THR A 1 91 ? -4.067 12.995 -2.448 1.00 71.44 91 THR A CA 1
ATOM 794 C C . THR A 1 91 ? -4.293 14.480 -2.715 1.00 71.44 91 THR A C 1
ATOM 796 O O . THR A 1 91 ? -5.314 15.050 -2.333 1.00 71.44 91 THR A O 1
ATOM 799 N N . LYS A 1 92 ? -3.350 15.128 -3.412 1.00 70.06 92 LYS A N 1
ATOM 800 C CA . LYS A 1 92 ? -3.557 16.505 -3.886 1.00 70.06 92 LYS A CA 1
ATOM 801 C C . LYS A 1 92 ? -4.817 16.622 -4.752 1.00 70.06 92 LYS A C 1
ATOM 803 O O . LYS A 1 92 ? -5.511 17.618 -4.618 1.00 70.06 92 LYS A O 1
ATOM 808 N N . ASP A 1 93 ? -5.138 15.599 -5.547 1.00 67.25 93 ASP A N 1
ATOM 809 C CA . ASP A 1 93 ? -6.360 15.559 -6.362 1.00 67.25 93 ASP A CA 1
ATOM 810 C C . ASP A 1 93 ? -7.618 15.470 -5.512 1.00 67.25 93 ASP A C 1
ATOM 812 O O . ASP A 1 93 ? -8.558 16.223 -5.736 1.00 67.25 93 ASP A O 1
ATOM 816 N N . GLU A 1 94 ? -7.633 14.605 -4.496 1.00 68.56 94 GLU A N 1
ATOM 817 C CA . GLU A 1 94 ? -8.759 14.516 -3.564 1.00 68.56 94 GLU A CA 1
ATOM 818 C C . GLU A 1 94 ? -8.942 15.837 -2.803 1.00 68.56 94 GLU A C 1
ATOM 820 O O . GLU A 1 94 ? -10.069 16.283 -2.603 1.00 68.56 94 GLU A O 1
ATOM 825 N N . ILE A 1 95 ? -7.848 16.499 -2.412 1.00 77.06 95 ILE A N 1
ATOM 826 C CA . ILE A 1 95 ? -7.896 17.818 -1.765 1.00 77.06 95 ILE A CA 1
ATOM 827 C C . ILE A 1 95 ? -8.425 18.882 -2.733 1.00 77.06 95 ILE A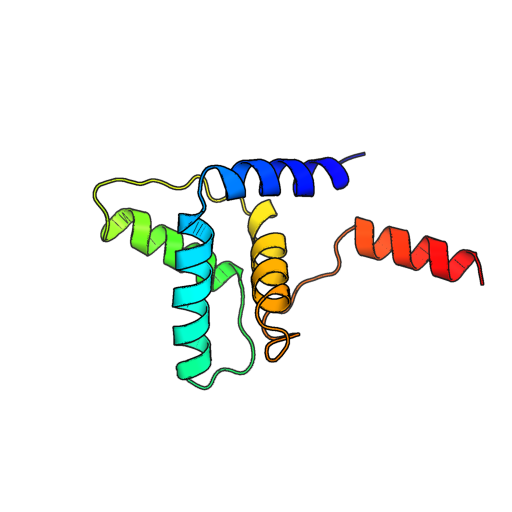 C 1
ATOM 829 O O . ILE A 1 95 ? -9.262 19.689 -2.337 1.00 77.06 95 ILE A O 1
ATOM 833 N N . GLN A 1 96 ? -7.951 18.895 -3.978 1.00 71.38 96 GLN A N 1
ATOM 834 C CA . GLN A 1 96 ? -8.364 19.857 -4.999 1.00 71.38 96 GLN A CA 1
ATOM 835 C C . GLN A 1 96 ? -9.845 19.681 -5.361 1.00 71.38 96 GLN A C 1
ATOM 837 O O . GLN A 1 96 ? -10.603 20.642 -5.289 1.00 71.38 96 GLN A O 1
ATOM 842 N N . THR A 1 97 ? -10.278 18.443 -5.604 1.00 71.31 97 THR A N 1
ATOM 843 C CA . THR A 1 97 ? -11.680 18.090 -5.882 1.00 71.31 97 THR A CA 1
ATOM 844 C C . THR A 1 97 ? -12.594 18.523 -4.734 1.00 71.31 97 THR A C 1
ATOM 846 O O . THR A 1 97 ? -13.645 19.119 -4.952 1.00 71.31 97 THR A O 1
ATOM 849 N N . ARG A 1 98 ? -12.188 18.284 -3.478 1.00 77.44 98 ARG A N 1
ATOM 850 C CA . ARG A 1 98 ? -12.957 18.718 -2.299 1.00 77.44 98 ARG A CA 1
ATOM 851 C C . ARG A 1 98 ? -13.072 20.238 -2.202 1.00 77.44 98 ARG A C 1
ATOM 853 O O . ARG A 1 98 ? -14.125 20.727 -1.813 1.00 77.44 98 ARG A O 1
ATOM 860 N N . LYS A 1 99 ? -12.011 20.978 -2.542 1.00 72.94 99 LYS A N 1
ATOM 861 C CA . LYS A 1 99 ? -12.031 22.450 -2.565 1.00 72.94 99 LYS A CA 1
ATOM 862 C C . LYS A 1 99 ? -12.958 22.991 -3.647 1.00 72.94 99 LYS A C 1
ATOM 864 O O . LYS A 1 99 ? -13.684 23.938 -3.381 1.00 72.94 99 LYS A O 1
ATOM 869 N N . GLU A 1 100 ? -12.943 22.392 -4.832 1.00 71.81 100 GLU A N 1
ATOM 870 C CA . GLU A 1 100 ? -13.816 22.781 -5.945 1.00 71.81 100 GLU A CA 1
ATOM 871 C C . GLU A 1 100 ? -15.291 22.551 -5.603 1.00 71.81 100 GLU A C 1
ATOM 873 O O . GLU A 1 100 ? -16.103 23.453 -5.785 1.00 71.81 100 GLU A O 1
ATOM 878 N N . ILE A 1 101 ? -15.625 21.398 -5.011 1.00 74.31 101 ILE A N 1
ATOM 879 C CA . ILE A 1 101 ? -16.987 21.108 -4.535 1.00 74.31 101 ILE A CA 1
ATOM 880 C C . ILE A 1 101 ? -17.404 22.085 -3.427 1.00 74.31 101 ILE A C 1
ATOM 882 O O . ILE A 1 101 ? -18.507 22.615 -3.474 1.00 74.31 101 ILE A O 1
ATOM 886 N N . ALA A 1 102 ? -16.527 22.357 -2.456 1.00 72.19 102 ALA A N 1
ATOM 887 C CA . ALA A 1 102 ? -16.823 23.269 -1.349 1.00 72.19 102 ALA A CA 1
ATOM 888 C C . ALA A 1 102 ? -16.953 24.744 -1.773 1.00 72.19 102 ALA A C 1
ATOM 890 O O . ALA A 1 102 ? -17.533 25.527 -1.034 1.00 72.19 102 ALA A O 1
ATOM 891 N N . HIS A 1 103 ? -16.392 25.138 -2.920 1.00 66.31 103 HIS A N 1
ATOM 892 C CA . HIS A 1 103 ? -16.521 26.493 -3.467 1.00 66.31 103 HIS A CA 1
ATOM 893 C C . HIS A 1 103 ? -17.731 26.648 -4.404 1.00 66.31 103 HIS A C 1
ATOM 895 O O . HIS A 1 103 ? -18.145 27.766 -4.692 1.00 66.31 103 HIS A O 1
ATOM 901 N N . ALA A 1 104 ? -18.289 25.533 -4.886 1.00 63.19 104 ALA A N 1
ATOM 902 C CA . ALA A 1 104 ? -19.497 25.488 -5.708 1.00 63.19 104 ALA A CA 1
ATOM 903 C C . ALA A 1 104 ? -20.799 25.377 -4.881 1.00 63.19 104 ALA A C 1
ATOM 905 O O . ALA A 1 104 ? -21.872 25.208 -5.464 1.00 63.19 104 ALA A O 1
ATOM 906 N N . GLN A 1 105 ? -20.700 25.447 -3.548 1.00 50.19 105 GLN A N 1
ATOM 907 C CA . GLN A 1 105 ? -21.794 25.454 -2.567 1.00 50.19 105 GLN A CA 1
ATOM 908 C C . GLN A 1 105 ? -21.838 26.797 -1.839 1.00 50.19 105 GLN A C 1
ATOM 910 O O . GLN A 1 105 ? -22.966 27.257 -1.559 1.00 50.19 105 GLN A O 1
#

Secondary structure (DSSP, 8-state):
--HHHHHHHHHHHHHH-HHHHHHHHHHHHHHHHTT-S-B-HHHHHHHHHHHHHHTSSS------HHHHHHHHHHHHHH-GGGTTSB-PPPPHHHHHHHHHHHH--

Foldseek 3Di:
DPQVVLVVVLVVLCVVCVVLLVQLLVVVVVCVVVVQLADELVVSVVVVQVCQVPVDPNPHRPDDPSNSLVSVVVNCVVVVVSPPNYDHDDDPVSVVVVVVVVVVD

Radius of gyration: 15.36 Å; chains: 1; bounding box: 38×42×31 Å